Protein AF-A0A2V9RP86-F1 (afdb_monomer_lite)

Radius of gyration: 31.08 Å; chains: 1; bounding box: 49×70×66 Å

Secondary structure (DSSP, 8-state):
--HHHHHHHHHHHHHHTTSSSTTSS------------PPPPP--GGG--EEEPTTSTT-EEEEEES-TTTS--EEEEE--TT---TT---

Structure (mmCIF, N/CA/C/O backbone):
data_AF-A0A2V9RP86-F1
#
_entry.id   AF-A0A2V9RP86-F1
#
loop_
_atom_site.group_PDB
_atom_site.id
_atom_site.type_symbol
_atom_site.label_atom_id
_atom_site.label_alt_id
_atom_site.label_comp_id
_atom_site.label_asym_id
_atom_site.label_entity_id
_atom_site.label_seq_id
_atom_site.pdbx_PDB_ins_code
_atom_site.Cartn_x
_atom_site.Cartn_y
_atom_site.Cartn_z
_atom_site.occupancy
_atom_site.B_iso_or_equiv
_atom_site.auth_seq_id
_atom_site.auth_comp_id
_atom_site.auth_asym_id
_atom_site.auth_atom_id
_atom_site.pdbx_PDB_model_num
ATOM 1 N N . MET A 1 1 ? -33.707 62.083 46.334 1.00 53.31 1 MET A N 1
ATOM 2 C CA . MET A 1 1 ? -33.619 61.174 45.166 1.00 53.31 1 MET A CA 1
ATOM 3 C C . MET A 1 1 ? -32.147 60.871 44.865 1.00 53.31 1 MET A C 1
ATOM 5 O O . MET A 1 1 ? -31.530 61.661 44.176 1.00 53.31 1 MET A O 1
ATOM 9 N N . LYS A 1 2 ? -31.527 59.837 45.462 1.00 57.38 2 LYS A N 1
ATOM 10 C CA . LYS A 1 2 ? -30.098 59.480 45.210 1.00 57.38 2 LYS A CA 1
ATOM 11 C C . LYS A 1 2 ? -29.707 58.032 45.583 1.00 57.38 2 LYS A C 1
ATOM 13 O O . LYS A 1 2 ? -28.633 57.586 45.204 1.00 57.38 2 LYS A O 1
ATOM 18 N N . LYS A 1 3 ? -30.559 57.284 46.304 1.00 56.22 3 LYS A N 1
ATOM 19 C CA . LYS A 1 3 ? -30.281 55.891 46.714 1.00 56.22 3 LYS A CA 1
ATOM 20 C C . LYS A 1 3 ? -30.640 54.867 45.626 1.00 56.22 3 LYS A C 1
ATOM 22 O O . LYS A 1 3 ? -29.860 53.958 45.382 1.00 56.22 3 LYS A O 1
ATOM 27 N N . SER A 1 4 ? -31.739 55.074 44.897 1.00 57.84 4 SER A N 1
ATOM 28 C CA . SER A 1 4 ? -32.176 54.189 43.805 1.00 57.84 4 SER A CA 1
ATOM 29 C C . SER A 1 4 ? -31.207 54.142 42.618 1.00 57.84 4 SER A C 1
ATOM 31 O O . SER A 1 4 ? -31.070 53.096 42.005 1.00 57.84 4 SER A O 1
ATOM 33 N N . SER A 1 5 ? -30.473 55.226 42.338 1.00 58.22 5 SER A N 1
ATOM 34 C CA . SER A 1 5 ? -29.480 55.276 41.251 1.00 58.22 5 SER A CA 1
ATOM 35 C C . SER A 1 5 ? -28.207 54.476 41.560 1.00 58.22 5 SER A C 1
ATOM 37 O O . SER A 1 5 ? -27.640 53.879 40.655 1.00 58.22 5 SER A O 1
ATOM 39 N N . ARG A 1 6 ? -27.794 54.378 42.834 1.00 63.44 6 ARG A N 1
ATOM 40 C CA . ARG A 1 6 ? -26.639 53.555 43.241 1.00 63.44 6 ARG A CA 1
ATOM 41 C C . ARG A 1 6 ? -26.965 52.062 43.244 1.00 63.44 6 ARG A C 1
ATOM 43 O O . ARG A 1 6 ? -26.114 51.261 42.884 1.00 63.44 6 ARG A O 1
ATOM 50 N N . LEU A 1 7 ? -28.203 51.703 43.594 1.00 60.81 7 LEU A N 1
ATOM 51 C CA . LEU A 1 7 ? -28.681 50.324 43.476 1.00 60.81 7 LEU A CA 1
ATOM 52 C C . LEU A 1 7 ? -28.872 49.898 42.013 1.00 60.81 7 LEU A C 1
ATOM 54 O O . LEU A 1 7 ? -28.510 48.779 41.669 1.00 60.81 7 LEU A O 1
ATOM 58 N N . LEU A 1 8 ? -29.352 50.793 41.143 1.00 60.41 8 LEU A N 1
ATOM 59 C CA . LEU A 1 8 ? -29.432 50.529 39.701 1.00 60.41 8 LEU A CA 1
ATOM 60 C C . LEU A 1 8 ? -28.045 50.365 39.066 1.00 60.41 8 LEU A C 1
ATOM 62 O O . LEU A 1 8 ? -27.867 49.508 38.209 1.00 60.41 8 LEU A O 1
ATOM 66 N N . TRP A 1 9 ? -27.052 51.134 39.522 1.00 63.09 9 TRP A N 1
ATOM 67 C CA . TRP A 1 9 ? -25.681 51.039 39.018 1.00 63.09 9 TRP A CA 1
ATOM 68 C C . TRP A 1 9 ? -24.973 49.751 39.468 1.00 63.09 9 TRP A C 1
ATOM 70 O O . TRP A 1 9 ? -24.305 49.107 38.667 1.00 63.09 9 TRP A O 1
ATOM 80 N N . LEU A 1 10 ? -25.182 49.311 40.714 1.00 63.59 10 LEU A N 1
ATOM 81 C CA . LEU A 1 10 ? -24.647 48.034 41.207 1.00 63.59 10 LEU A CA 1
ATOM 82 C C . LEU A 1 10 ? -25.300 46.816 40.532 1.00 63.59 10 LEU A C 1
ATOM 84 O O . LEU A 1 10 ? -24.611 45.837 40.257 1.00 63.59 10 LEU A O 1
ATOM 88 N N . ALA A 1 11 ? -26.595 46.886 40.207 1.00 64.44 11 ALA A N 1
ATOM 89 C CA . ALA A 1 11 ? -27.277 45.827 39.461 1.00 64.44 11 ALA A CA 1
ATOM 90 C C . ALA A 1 11 ? -26.791 45.725 38.001 1.00 64.44 11 ALA A C 1
ATOM 92 O O . ALA A 1 11 ? -26.656 44.623 37.477 1.00 64.44 11 ALA A O 1
ATOM 93 N N . LEU A 1 12 ? -26.468 46.856 37.361 1.00 60.22 12 LEU A N 1
ATOM 94 C CA . LEU A 1 12 ? -25.923 46.895 35.996 1.00 60.22 12 LEU A CA 1
ATOM 95 C C . LEU A 1 12 ? -24.476 46.383 35.914 1.00 60.22 12 LEU A C 1
ATOM 97 O O . LEU A 1 12 ? -24.148 45.649 34.987 1.00 60.22 12 LEU A O 1
ATOM 101 N N . VAL A 1 13 ? -23.630 46.699 36.900 1.00 63.47 13 VAL A N 1
ATOM 102 C CA . VAL A 1 13 ? -22.260 46.153 36.987 1.00 63.47 13 VAL A CA 1
ATOM 103 C C . VAL A 1 13 ? -22.276 44.655 37.325 1.00 63.47 13 VAL A C 1
ATOM 105 O O . VAL A 1 13 ? -21.494 43.893 36.763 1.00 63.47 13 VAL A O 1
ATOM 108 N N . GLY A 1 14 ? -23.203 44.205 38.179 1.00 58.34 14 GLY A N 1
ATOM 109 C CA . GLY A 1 14 ? -23.371 42.782 38.493 1.00 58.34 14 GLY A CA 1
ATOM 110 C C . GLY A 1 14 ? -23.858 41.937 37.309 1.00 58.34 14 GLY A C 1
ATOM 111 O O . GLY A 1 14 ? -23.441 40.791 37.172 1.00 58.34 14 GLY A O 1
ATOM 112 N N . LEU A 1 15 ? -24.691 42.501 36.426 1.00 59.00 15 LEU A N 1
ATOM 113 C CA . LEU A 1 15 ? -25.189 41.804 35.235 1.00 59.00 15 LEU A CA 1
ATOM 114 C C . LEU A 1 15 ? -24.146 41.742 34.101 1.00 59.00 15 LEU A C 1
ATOM 116 O O . LEU A 1 15 ? -24.151 40.787 33.331 1.00 59.00 15 LEU A O 1
ATOM 120 N N . ALA A 1 16 ? -23.222 42.707 34.028 1.00 56.19 16 ALA A N 1
ATOM 121 C CA . ALA A 1 16 ? -22.099 42.673 33.085 1.00 56.19 16 ALA A CA 1
ATOM 122 C C . ALA A 1 16 ? -21.028 41.633 33.477 1.00 56.19 16 ALA A C 1
ATOM 124 O O . ALA A 1 16 ? -20.458 40.979 32.611 1.00 56.19 16 ALA A O 1
ATOM 125 N N . LEU A 1 17 ? -20.815 41.405 34.779 1.00 57.38 17 LEU A N 1
ATOM 126 C CA . LEU A 1 17 ? -19.848 40.423 35.293 1.00 57.38 17 LEU A CA 1
ATOM 127 C C . LEU A 1 17 ? -20.272 38.951 35.127 1.00 57.38 17 LEU A C 1
ATOM 129 O O . LEU A 1 17 ? -19.439 38.067 35.312 1.00 57.38 17 LEU A O 1
ATOM 133 N N . LEU A 1 18 ? -21.530 38.665 34.771 1.00 56.25 18 LEU A N 1
ATOM 134 C CA . LEU A 1 18 ? -22.001 37.295 34.508 1.00 56.25 18 LEU A CA 1
ATOM 135 C C . LEU A 1 18 ? -21.945 36.878 33.026 1.00 56.25 18 LEU A C 1
ATOM 137 O O . LEU A 1 18 ? -22.208 35.716 32.732 1.00 56.25 18 LEU A O 1
ATOM 141 N N . LEU A 1 19 ? -21.608 37.783 32.100 1.00 55.22 19 LEU A N 1
ATOM 142 C CA . LEU A 1 19 ? -21.669 37.533 30.650 1.00 55.22 19 LEU A CA 1
ATOM 143 C C . LEU A 1 19 ? -20.305 37.289 29.973 1.00 55.22 19 LEU A C 1
ATOM 145 O O . LEU A 1 19 ? -20.271 37.035 28.773 1.00 55.22 19 LEU A O 1
ATOM 149 N N . GLU A 1 20 ? -19.189 37.318 30.708 1.00 55.62 20 GLU A N 1
ATOM 150 C CA . GLU A 1 20 ? -17.831 37.250 30.126 1.00 55.62 20 GLU A CA 1
ATOM 151 C C . GLU A 1 20 ? -17.032 35.977 30.480 1.00 55.62 20 GLU A C 1
ATOM 15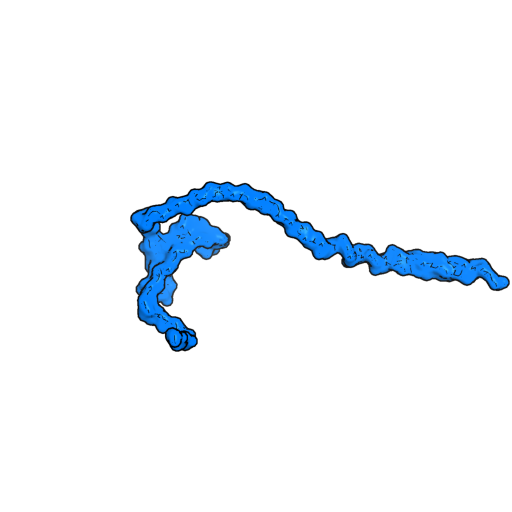3 O O . GLU A 1 20 ? -15.820 35.931 30.282 1.00 55.62 20 GLU A O 1
ATOM 158 N N . ILE A 1 21 ? -17.674 34.908 30.971 1.00 56.88 21 ILE A N 1
ATOM 159 C CA . ILE A 1 21 ? -16.951 33.678 31.368 1.00 56.88 21 ILE A CA 1
ATOM 160 C C . ILE A 1 21 ? -16.722 32.707 30.185 1.00 56.88 21 ILE A C 1
ATOM 162 O O . ILE A 1 21 ? -15.848 31.845 30.252 1.00 56.88 21 ILE A O 1
ATOM 166 N N . ASP A 1 22 ? -17.399 32.877 29.047 1.00 54.78 22 ASP A N 1
ATOM 167 C CA . ASP A 1 22 ? -17.383 31.867 27.973 1.00 54.78 22 ASP A CA 1
ATOM 168 C C . ASP A 1 22 ? -16.308 32.049 26.882 1.00 54.78 22 ASP A C 1
ATOM 170 O O . ASP A 1 22 ? -16.282 31.292 25.910 1.00 54.78 22 ASP A O 1
ATOM 174 N N . PHE A 1 23 ? -15.362 32.987 27.027 1.00 52.53 23 PHE A N 1
ATOM 175 C CA . PHE A 1 23 ? -14.273 33.171 26.051 1.00 52.53 23 PHE A CA 1
ATOM 176 C C . PHE A 1 23 ? -12.874 32.960 26.644 1.00 52.53 23 PHE A C 1
ATOM 178 O O . PHE A 1 23 ? -11.935 33.691 26.352 1.00 52.53 23 PHE A O 1
ATOM 185 N N . SER A 1 24 ? -12.701 31.948 27.496 1.00 48.94 24 SER A N 1
ATOM 186 C CA . SER A 1 24 ? -11.354 31.515 27.906 1.00 48.94 24 SER A CA 1
ATOM 187 C C . SER A 1 24 ? -11.266 30.013 28.202 1.00 48.94 24 SER A C 1
ATOM 189 O O . SER A 1 24 ? -10.600 29.576 29.132 1.00 48.94 24 SER A O 1
ATOM 191 N N . ALA A 1 25 ? -11.956 29.191 27.406 1.00 50.06 25 ALA A N 1
ATOM 192 C CA . ALA A 1 25 ? -11.801 27.728 27.427 1.00 50.06 25 ALA A CA 1
ATOM 193 C C . ALA A 1 25 ? -11.528 27.125 26.034 1.00 50.06 25 ALA A C 1
ATOM 195 O O . ALA A 1 25 ? -11.403 25.912 25.892 1.00 50.06 25 ALA A O 1
ATOM 196 N N . ALA A 1 26 ? -11.378 27.965 25.002 1.00 51.88 26 ALA A N 1
ATOM 197 C CA . ALA A 1 26 ? -10.996 27.543 23.653 1.00 51.88 26 ALA A CA 1
ATOM 198 C C . ALA A 1 26 ? -9.486 27.654 23.388 1.00 51.88 26 ALA A C 1
ATOM 200 O O . ALA A 1 26 ? -9.045 27.491 22.249 1.00 51.88 26 ALA A O 1
ATOM 201 N N . GLN A 1 27 ? -8.661 27.864 24.422 1.00 44.12 27 GLN A N 1
ATOM 202 C CA . GLN A 1 27 ? -7.257 27.493 24.314 1.00 44.12 27 GLN A CA 1
ATOM 203 C C . GLN A 1 27 ? -7.206 25.976 24.431 1.00 44.12 27 GLN A C 1
ATOM 205 O O . GLN A 1 27 ? -7.032 25.413 25.509 1.00 44.12 27 GLN A O 1
ATOM 210 N N . SER A 1 28 ? -7.440 25.325 23.289 1.00 48.56 28 SER A N 1
ATOM 211 C CA . SER A 1 28 ? -7.106 23.929 23.077 1.00 48.56 28 SER A CA 1
ATOM 212 C C . SER A 1 28 ? -5.672 23.763 23.547 1.00 48.56 28 SER A C 1
ATOM 214 O O . SER A 1 28 ? -4.722 24.105 22.841 1.00 48.56 28 SER A O 1
ATOM 216 N N . GLN A 1 29 ? -5.521 23.273 24.774 1.00 47.62 29 GLN A N 1
ATOM 217 C CA . GLN A 1 29 ? -4.317 22.610 25.197 1.00 47.62 29 GLN A CA 1
ATOM 218 C C . GLN A 1 29 ? -4.223 21.430 24.247 1.00 47.62 29 GLN A C 1
ATOM 220 O O . GLN A 1 29 ? -4.798 20.362 24.467 1.00 47.62 29 GLN A O 1
ATOM 225 N N . VAL A 1 30 ? -3.517 21.655 23.140 1.00 49.41 30 VAL A N 1
ATOM 226 C CA . VAL A 1 30 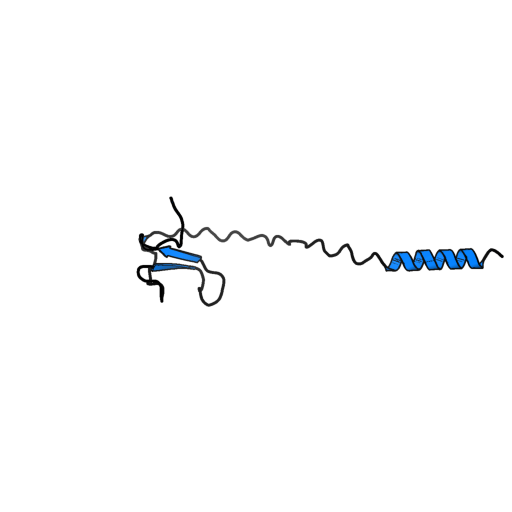? -2.836 20.603 22.419 1.00 49.41 30 VAL A CA 1
ATOM 227 C C . VAL A 1 30 ? -1.863 20.073 23.455 1.00 49.41 30 VAL A C 1
ATOM 229 O O . VAL A 1 30 ? -0.727 20.522 23.576 1.00 49.41 30 VAL A O 1
ATOM 232 N N . THR A 1 31 ? -2.381 19.192 24.307 1.00 44.06 31 THR A N 1
ATOM 233 C CA . THR A 1 31 ? -1.596 18.273 25.092 1.00 44.06 31 THR A CA 1
ATOM 234 C C . THR A 1 31 ? -0.840 17.520 24.023 1.00 44.06 31 THR A C 1
ATOM 236 O O . THR A 1 31 ? -1.347 16.604 23.372 1.00 44.06 31 THR A O 1
ATOM 239 N N . SER A 1 32 ? 0.360 18.012 23.735 1.00 56.84 32 SER A N 1
ATOM 240 C CA . SER A 1 32 ? 1.382 17.269 23.046 1.00 56.84 32 SER A CA 1
ATOM 241 C C . SER A 1 32 ? 1.610 16.074 23.949 1.00 56.84 32 SER A C 1
ATOM 243 O O . SER A 1 32 ? 2.432 16.088 24.862 1.00 56.84 32 SER A O 1
ATOM 245 N N . LYS A 1 33 ? 0.790 15.035 23.741 1.00 61.47 33 LYS A N 1
ATOM 246 C CA . LYS A 1 33 ? 1.103 13.686 24.164 1.00 61.47 33 LYS A CA 1
ATOM 247 C C . LYS A 1 33 ? 2.532 13.519 23.703 1.00 61.47 33 LYS A C 1
ATOM 249 O O . LYS A 1 33 ? 2.785 13.544 22.499 1.00 61.47 33 LYS A O 1
ATOM 254 N N . SER A 1 34 ? 3.448 13.490 24.665 1.00 57.88 34 SER A N 1
ATOM 255 C CA . SER A 1 34 ? 4.823 13.087 24.454 1.00 57.88 34 SER A CA 1
ATOM 256 C C . SER A 1 34 ? 4.727 11.802 23.650 1.00 57.88 34 SER A C 1
ATOM 258 O O . SER A 1 34 ? 4.294 10.765 24.156 1.00 57.88 34 SER A O 1
ATOM 260 N N . VAL A 1 35 ? 4.968 11.909 22.342 1.00 62.69 35 VAL A N 1
ATOM 261 C CA . VAL A 1 35 ? 5.021 10.750 21.474 1.00 62.69 35 VAL A CA 1
ATOM 262 C C . VAL A 1 35 ? 6.300 10.085 21.918 1.00 62.69 35 VAL A C 1
ATOM 264 O O . VAL A 1 35 ? 7.387 10.496 21.512 1.00 62.69 35 VAL A O 1
ATOM 267 N N . THR A 1 36 ? 6.176 9.111 22.819 1.00 62.56 36 THR A N 1
ATOM 268 C CA . THR A 1 36 ? 7.230 8.145 23.082 1.00 62.56 36 THR A CA 1
ATOM 269 C C . THR A 1 36 ? 7.664 7.659 21.710 1.00 62.56 36 THR A C 1
ATOM 271 O O . THR A 1 36 ? 6.896 6.980 21.022 1.00 62.56 36 THR A O 1
ATOM 274 N N . LYS A 1 37 ? 8.827 8.135 21.250 1.00 66.00 37 LYS A N 1
ATOM 275 C CA . LYS A 1 37 ? 9.324 7.841 19.911 1.00 66.00 37 LYS A CA 1
ATOM 276 C C . LYS A 1 37 ? 9.503 6.336 19.867 1.00 66.00 37 LYS A C 1
ATOM 278 O O . LYS A 1 37 ? 10.426 5.804 20.478 1.00 66.00 37 LYS A O 1
ATOM 283 N N . LYS A 1 38 ? 8.570 5.647 19.207 1.00 72.75 38 LYS A N 1
ATOM 284 C CA . LYS A 1 38 ? 8.732 4.227 18.918 1.00 72.75 38 LYS A CA 1
ATOM 285 C C . LYS A 1 38 ? 10.062 4.081 18.175 1.00 72.75 38 LYS A C 1
ATOM 287 O O . LYS A 1 38 ? 10.378 4.957 17.361 1.00 72.75 38 LYS A O 1
ATOM 292 N N . PRO A 1 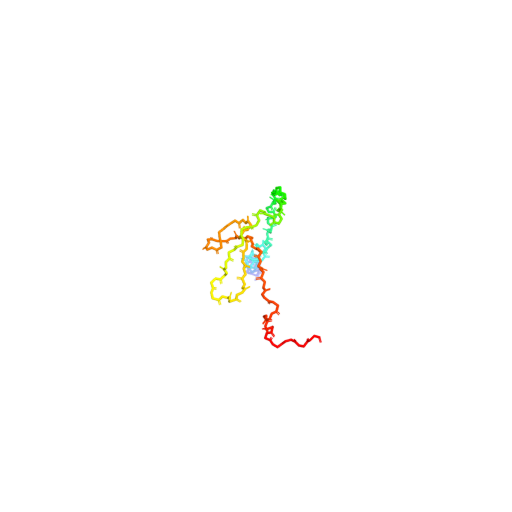39 ? 10.850 3.036 18.471 1.00 79.06 39 PRO A N 1
ATOM 293 C CA . PRO A 1 39 ? 12.094 2.804 17.757 1.00 79.06 39 PRO A CA 1
ATOM 294 C C . PRO A 1 39 ? 11.808 2.793 16.254 1.00 79.06 39 PRO A C 1
ATOM 296 O O . PRO A 1 39 ? 10.798 2.238 15.811 1.00 79.06 39 PRO A O 1
ATOM 299 N N . ALA A 1 40 ? 12.660 3.464 15.480 1.00 81.12 40 ALA A N 1
ATOM 300 C CA . ALA A 1 40 ? 12.532 3.474 14.032 1.00 81.12 40 ALA A CA 1
ATOM 301 C C . ALA A 1 40 ? 12.695 2.039 13.515 1.00 81.12 40 ALA A C 1
ATOM 303 O O . ALA A 1 40 ? 13.672 1.369 13.843 1.00 81.12 40 ALA A O 1
ATOM 304 N N . ILE A 1 41 ? 11.728 1.568 12.727 1.00 83.81 41 ILE A N 1
ATOM 305 C CA . ILE A 1 41 ? 11.786 0.245 12.104 1.00 83.81 41 ILE A CA 1
ATOM 306 C C . ILE A 1 41 ? 12.421 0.418 10.728 1.00 83.81 41 ILE A C 1
ATOM 308 O O . ILE A 1 41 ? 11.880 1.130 9.879 1.00 83.81 41 ILE A O 1
ATOM 312 N N . LEU A 1 42 ? 13.568 -0.224 10.525 1.00 87.00 42 LEU A N 1
ATOM 313 C CA . LEU A 1 42 ? 14.244 -0.284 9.236 1.00 87.00 42 LEU A CA 1
ATOM 314 C C . LEU A 1 42 ? 13.801 -1.557 8.511 1.00 87.00 42 LEU A C 1
ATOM 316 O O . LEU A 1 42 ? 13.845 -2.635 9.090 1.00 87.00 42 LEU A O 1
ATOM 320 N N . TRP A 1 43 ? 13.363 -1.411 7.262 1.00 85.81 43 TRP A N 1
ATOM 321 C CA . TRP A 1 43 ? 12.897 -2.516 6.425 1.00 85.81 43 TRP A CA 1
ATOM 322 C C . TRP A 1 43 ? 13.895 -2.769 5.307 1.00 85.81 43 TRP A C 1
ATOM 324 O O . TRP A 1 43 ? 14.226 -1.847 4.553 1.00 85.81 43 TRP A O 1
ATOM 334 N N . VAL A 1 44 ? 14.344 -4.014 5.167 1.00 91.31 44 VAL A N 1
ATOM 335 C CA . VAL A 1 44 ? 15.182 -4.413 4.033 1.00 91.31 44 VAL A CA 1
ATOM 336 C C . VAL A 1 44 ? 14.269 -4.761 2.847 1.00 91.31 44 VAL A C 1
ATOM 338 O O . VAL A 1 44 ? 13.240 -5.407 3.045 1.00 91.31 44 VAL A O 1
ATOM 341 N N . PRO A 1 45 ? 14.602 -4.391 1.592 1.00 87.81 45 PRO A N 1
ATOM 342 C CA . PRO A 1 45 ? 13.725 -4.638 0.440 1.00 87.81 45 PRO A CA 1
ATOM 343 C C . PRO A 1 45 ? 13.279 -6.096 0.264 1.00 87.81 45 PRO A C 1
ATOM 345 O O . PRO A 1 45 ? 12.172 -6.342 -0.210 1.00 87.81 45 PRO A O 1
ATOM 348 N N . ALA A 1 46 ? 14.120 -7.054 0.665 1.00 90.56 46 ALA A N 1
ATOM 349 C CA . ALA A 1 46 ? 13.833 -8.486 0.594 1.00 90.56 46 ALA A CA 1
ATOM 350 C C . ALA A 1 46 ? 12.741 -8.950 1.579 1.00 90.56 46 ALA A C 1
ATOM 352 O O . ALA A 1 46 ? 12.127 -9.992 1.367 1.00 90.56 46 ALA A O 1
ATOM 353 N N . GLU A 1 47 ? 12.477 -8.185 2.637 1.00 89.38 47 GLU A N 1
ATOM 354 C CA . GLU A 1 47 ? 11.484 -8.514 3.667 1.00 89.38 47 GLU A CA 1
ATOM 355 C C . GLU A 1 47 ? 10.072 -8.040 3.284 1.00 89.38 47 GLU A C 1
ATOM 357 O O . GLU A 1 47 ? 9.080 -8.420 3.913 1.00 89.38 47 GLU A O 1
ATOM 362 N N . LEU A 1 48 ? 9.960 -7.214 2.238 1.00 91.81 48 LEU A N 1
ATOM 363 C CA . LEU A 1 48 ? 8.697 -6.635 1.797 1.00 91.81 48 LEU A CA 1
ATOM 364 C C . LEU A 1 48 ? 7.841 -7.664 1.055 1.00 91.81 48 LEU A C 1
ATOM 366 O O . LEU A 1 48 ? 8.184 -8.147 -0.026 1.00 91.81 48 LEU A O 1
ATOM 370 N N . LYS A 1 49 ? 6.658 -7.937 1.607 1.00 92.62 49 LYS A N 1
ATOM 371 C CA . LYS A 1 49 ? 5.662 -8.823 0.999 1.00 92.62 49 LYS A CA 1
ATOM 372 C C . LYS A 1 49 ? 4.769 -8.044 0.043 1.00 92.62 49 LYS A C 1
ATOM 374 O O . LYS A 1 49 ? 3.783 -7.438 0.453 1.00 92.62 49 LYS A O 1
ATOM 379 N N . TRP A 1 50 ? 5.124 -8.073 -1.237 1.00 93.31 50 TRP A N 1
ATOM 380 C CA . TRP A 1 50 ? 4.348 -7.435 -2.295 1.00 93.31 50 TRP A CA 1
ATOM 381 C C . TRP A 1 50 ? 3.147 -8.289 -2.694 1.00 93.31 50 TRP A C 1
ATOM 383 O O . TRP A 1 50 ? 3.295 -9.418 -3.155 1.00 93.31 50 TRP A O 1
ATOM 393 N N . THR A 1 51 ? 1.960 -7.714 -2.571 1.00 93.88 51 THR A N 1
ATOM 394 C CA . THR A 1 51 ? 0.684 -8.304 -2.988 1.00 93.88 51 THR A CA 1
ATOM 395 C C . THR A 1 51 ? 0.032 -7.416 -4.037 1.00 93.88 51 THR A C 1
ATOM 397 O O . THR A 1 51 ? 0.282 -6.211 -4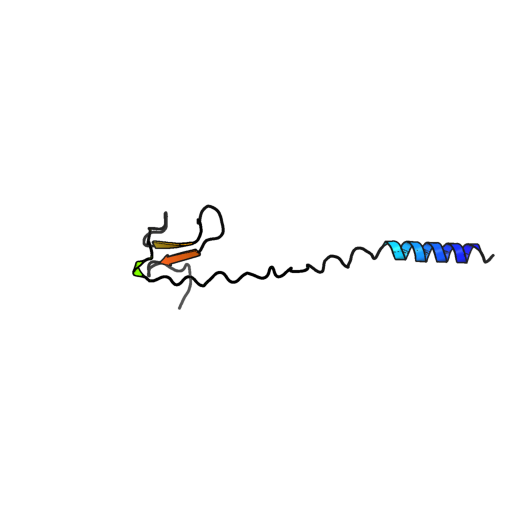.071 1.00 93.88 51 THR A O 1
ATOM 400 N N . ASP A 1 52 ? -0.762 -7.994 -4.932 1.00 92.94 52 ASP A N 1
ATOM 401 C CA . ASP A 1 52 ? -1.482 -7.207 -5.933 1.00 92.94 52 ASP A CA 1
ATOM 402 C C . ASP A 1 52 ? -2.597 -6.390 -5.271 1.00 92.94 52 ASP A C 1
ATOM 404 O O . ASP A 1 52 ? -3.290 -6.868 -4.370 1.00 92.94 52 ASP A O 1
ATOM 408 N N . ILE A 1 53 ? -2.760 -5.138 -5.706 1.00 89.50 53 ILE A N 1
ATOM 409 C CA . ILE A 1 53 ? -3.853 -4.291 -5.226 1.00 89.50 53 ILE A CA 1
ATOM 410 C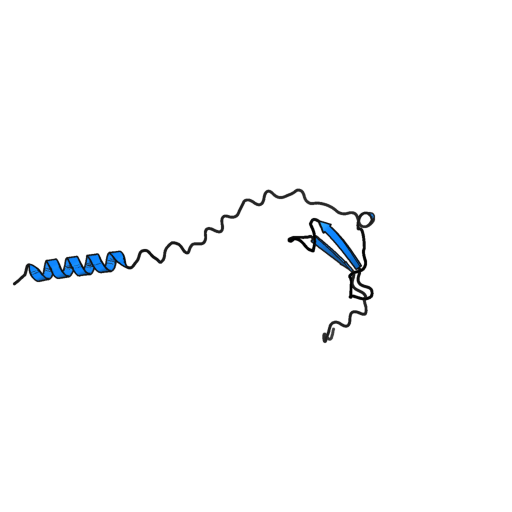 C . ILE A 1 53 ? -5.118 -4.658 -6.013 1.00 89.50 53 ILE A C 1
ATOM 412 O O . ILE A 1 53 ? -5.103 -4.588 -7.249 1.00 89.50 53 ILE A O 1
ATOM 416 N N . PRO A 1 54 ? -6.228 -5.014 -5.341 1.00 86.06 54 PRO A N 1
ATOM 417 C CA . PRO A 1 54 ? -7.470 -5.324 -6.034 1.00 86.06 54 PRO A CA 1
ATOM 418 C C . PRO A 1 54 ? -7.941 -4.112 -6.845 1.00 86.06 54 PRO A C 1
ATOM 420 O O . PRO A 1 54 ? -7.829 -2.969 -6.407 1.00 86.06 54 PRO A O 1
ATOM 423 N N . ASN A 1 55 ? -8.474 -4.363 -8.041 1.00 83.12 55 ASN A N 1
ATOM 424 C CA . ASN A 1 55 ? -8.997 -3.348 -8.966 1.00 83.12 55 ASN A CA 1
ATOM 425 C C . ASN A 1 55 ? -7.969 -2.347 -9.535 1.00 83.12 55 ASN A C 1
ATOM 427 O O . ASN A 1 55 ? -8.361 -1.433 -10.259 1.00 83.12 55 ASN A O 1
ATOM 431 N N . VAL A 1 56 ? -6.663 -2.520 -9.287 1.00 83.81 56 VAL A N 1
ATOM 432 C CA . VAL A 1 56 ? -5.612 -1.674 -9.879 1.00 83.81 56 VAL A CA 1
ATOM 433 C C . VAL A 1 56 ? -4.596 -2.540 -10.623 1.00 83.81 56 VAL A C 1
ATOM 435 O O . VAL A 1 56 ? -3.634 -3.053 -10.053 1.00 83.81 56 VAL A O 1
ATOM 438 N N . LYS A 1 57 ? -4.803 -2.700 -11.935 1.00 83.62 57 LYS A N 1
ATOM 439 C CA . LYS A 1 57 ? -3.959 -3.554 -12.782 1.00 83.62 57 LYS A CA 1
ATOM 440 C C . LYS A 1 57 ? -2.496 -3.099 -12.743 1.00 83.62 57 LYS A C 1
ATOM 442 O O . LYS A 1 57 ? -2.186 -1.945 -13.025 1.00 83.62 57 LYS A O 1
ATOM 447 N N . GLY A 1 58 ? -1.600 -4.030 -12.416 1.00 85.31 58 GLY A N 1
ATOM 448 C CA . GLY A 1 58 ? -0.155 -3.795 -12.377 1.00 85.31 58 GLY A CA 1
ATOM 449 C C . GLY A 1 58 ? 0.346 -3.028 -11.150 1.00 85.31 58 GLY A C 1
ATOM 450 O O . GLY A 1 58 ? 1.550 -2.792 -11.054 1.00 85.31 58 GLY A O 1
ATOM 451 N N . ALA A 1 59 ? -0.531 -2.650 -10.213 1.00 90.44 59 ALA A N 1
ATOM 452 C CA . ALA A 1 59 ? -0.113 -2.068 -8.946 1.00 90.44 59 ALA A CA 1
ATOM 453 C C . ALA A 1 59 ? 0.071 -3.147 -7.876 1.00 90.44 59 ALA A C 1
ATOM 455 O O . ALA A 1 59 ? -0.731 -4.074 -7.750 1.00 90.44 59 ALA A O 1
ATOM 456 N N . LYS A 1 60 ? 1.125 -2.991 -7.078 1.00 93.25 60 LYS A N 1
ATOM 457 C CA . LYS A 1 60 ? 1.425 -3.867 -5.944 1.00 93.25 60 LYS A CA 1
ATOM 458 C C . LYS A 1 60 ? 1.538 -3.047 -4.671 1.00 93.25 60 LYS A C 1
ATOM 460 O O . LYS A 1 60 ? 1.968 -1.896 -4.719 1.00 93.25 60 LYS A O 1
ATOM 465 N N . GLN A 1 61 ? 1.207 -3.646 -3.539 1.00 93.69 61 GLN A N 1
ATOM 466 C CA . GLN A 1 61 ? 1.378 -3.050 -2.222 1.00 93.69 61 GLN A CA 1
ATOM 467 C C . GLN A 1 61 ? 2.154 -3.962 -1.278 1.00 93.69 61 GLN A C 1
ATOM 469 O O . GLN A 1 61 ? 2.016 -5.183 -1.343 1.00 93.69 61 GLN A O 1
ATOM 474 N N . ALA A 1 62 ? 2.932 -3.368 -0.380 1.00 94.75 62 ALA A N 1
ATOM 475 C CA . ALA A 1 62 ? 3.587 -4.056 0.725 1.00 94.75 62 ALA A CA 1
ATOM 476 C C . ALA A 1 62 ? 3.218 -3.367 2.041 1.00 94.75 62 ALA A C 1
ATOM 478 O O . ALA A 1 62 ? 3.554 -2.201 2.252 1.00 94.75 62 ALA A O 1
ATOM 479 N N . ILE A 1 63 ? 2.498 -4.079 2.910 1.00 93.00 63 ILE A N 1
ATOM 480 C CA . ILE A 1 63 ? 2.080 -3.572 4.222 1.00 93.00 63 ILE A CA 1
ATOM 481 C C . ILE A 1 63 ? 3.288 -3.622 5.160 1.00 93.00 63 ILE A C 1
ATOM 483 O O . ILE A 1 63 ? 3.910 -4.671 5.313 1.00 93.00 63 ILE A O 1
ATOM 487 N N . LEU A 1 64 ? 3.606 -2.489 5.783 1.00 92.44 64 LEU A N 1
ATOM 488 C CA . LEU A 1 64 ? 4.708 -2.349 6.735 1.00 92.44 64 LEU A CA 1
ATOM 489 C C . LEU A 1 64 ? 4.223 -2.596 8.163 1.00 92.44 64 LEU A C 1
ATOM 491 O O . LEU A 1 64 ? 4.826 -3.341 8.924 1.00 92.44 64 LEU A O 1
ATOM 495 N N . TRP A 1 65 ? 3.116 -1.967 8.546 1.00 90.25 65 TRP A N 1
ATOM 496 C CA . TRP A 1 65 ? 2.554 -2.089 9.887 1.00 90.25 65 TRP A CA 1
ATOM 497 C C . TRP A 1 65 ? 1.068 -1.742 9.879 1.00 90.25 65 TRP A C 1
ATOM 499 O O . TRP A 1 65 ? 0.601 -1.003 9.013 1.00 90.25 65 TRP A O 1
ATOM 509 N N . GLY A 1 66 ? 0.344 -2.234 10.884 1.00 90.88 66 GLY A N 1
ATOM 510 C CA . GLY A 1 66 ? -1.096 -2.017 11.018 1.00 90.88 66 GLY A CA 1
ATOM 511 C C . GLY A 1 66 ? -1.934 -2.887 10.079 1.00 90.88 66 GLY A C 1
ATOM 512 O O . GLY A 1 66 ? -1.427 -3.787 9.413 1.00 90.88 66 GLY A O 1
ATOM 513 N N . ASP A 1 67 ? -3.237 -2.616 10.062 1.00 89.44 67 ASP A N 1
ATOM 514 C CA . ASP A 1 67 ? -4.215 -3.280 9.200 1.00 89.44 67 ASP A CA 1
ATOM 515 C C . ASP A 1 67 ? -4.937 -2.209 8.365 1.00 89.44 67 ASP A C 1
ATOM 517 O O . ASP A 1 67 ? -5.623 -1.358 8.948 1.00 89.44 67 ASP A O 1
ATOM 521 N N . PRO A 1 68 ? -4.811 -2.243 7.025 1.00 87.31 68 PRO A N 1
ATOM 522 C CA . PRO A 1 68 ? -5.475 -1.299 6.131 1.00 87.31 68 PRO A CA 1
ATOM 523 C C . PRO A 1 68 ? -6.992 -1.192 6.312 1.00 87.31 68 PRO A C 1
ATOM 525 O O . PRO A 1 68 ? -7.563 -0.147 6.012 1.00 87.31 68 PRO A O 1
ATOM 528 N N . ASN A 1 69 ? -7.643 -2.237 6.829 1.00 89.69 69 ASN A N 1
ATOM 529 C CA . ASN A 1 69 ? -9.095 -2.275 7.009 1.00 89.69 69 ASN A CA 1
ATOM 530 C C . ASN A 1 69 ? -9.557 -1.802 8.394 1.00 89.69 69 ASN A C 1
ATOM 532 O O . ASN A 1 69 ? -10.753 -1.601 8.595 1.00 89.69 69 ASN A O 1
ATOM 536 N N . LYS A 1 70 ? -8.646 -1.665 9.369 1.00 91.62 70 LYS A N 1
ATOM 537 C CA . LYS A 1 70 ? -9.009 -1.394 10.776 1.00 91.62 70 LYS A CA 1
ATOM 538 C C . LYS A 1 70 ? -8.521 -0.051 11.303 1.00 91.62 70 LYS A C 1
ATOM 540 O O . LYS A 1 70 ? -8.972 0.365 12.367 1.00 91.62 70 LYS A O 1
ATOM 545 N N . GLY A 1 71 ? -7.616 0.635 10.605 1.00 87.31 71 GLY A N 1
ATOM 546 C CA . GLY A 1 71 ? -7.183 1.967 11.020 1.00 87.31 71 GLY A CA 1
ATOM 547 C C . GLY A 1 71 ? -5.809 2.364 10.500 1.00 87.31 71 GLY A C 1
ATOM 548 O O . GLY A 1 71 ? -5.434 2.042 9.374 1.00 87.31 71 GLY A O 1
ATOM 549 N N . ALA A 1 72 ? -5.068 3.111 11.323 1.00 91.62 72 ALA A N 1
ATOM 550 C CA . ALA A 1 72 ? -3.750 3.621 10.967 1.00 91.62 72 ALA A CA 1
ATOM 551 C C . ALA A 1 72 ? -2.804 2.478 10.572 1.00 91.62 72 ALA A C 1
ATOM 553 O O . ALA A 1 72 ? -2.617 1.515 11.320 1.00 91.62 72 ALA A O 1
ATOM 554 N N . HIS A 1 73 ? -2.197 2.616 9.399 1.00 93.25 73 HIS A N 1
ATOM 555 C CA . HIS A 1 73 ? -1.293 1.633 8.824 1.00 93.25 73 HIS A CA 1
ATOM 556 C C . HIS A 1 73 ? -0.238 2.325 7.957 1.00 93.25 73 HIS A C 1
ATOM 558 O O . HIS A 1 73 ? -0.416 3.465 7.521 1.00 93.25 73 HIS A O 1
ATOM 564 N N . GLY A 1 74 ? 0.860 1.618 7.705 1.00 91.44 74 GLY A N 1
ATOM 565 C CA . GLY A 1 74 ? 1.900 2.018 6.764 1.00 91.44 74 GLY A CA 1
ATOM 566 C C . GLY A 1 74 ? 1.985 1.020 5.621 1.00 91.44 74 GLY A C 1
ATOM 567 O O . GLY A 1 74 ? 1.990 -0.188 5.853 1.00 91.44 74 GLY A O 1
ATOM 568 N N . VAL A 1 75 ? 2.064 1.516 4.388 1.00 93.94 75 VAL A N 1
ATOM 569 C CA . VAL A 1 75 ? 2.107 0.688 3.179 1.00 93.94 75 VAL A CA 1
ATOM 570 C C . VAL A 1 75 ? 3.002 1.332 2.123 1.00 93.94 75 VAL A C 1
ATOM 572 O O . VAL A 1 75 ? 2.972 2.548 1.933 1.00 93.94 75 VAL A O 1
ATOM 575 N N . PHE A 1 76 ? 3.788 0.523 1.416 1.00 93.56 76 PHE A N 1
ATOM 576 C CA . PHE A 1 76 ? 4.419 0.929 0.164 1.00 93.56 76 PHE A CA 1
ATOM 577 C C . PHE A 1 76 ? 3.546 0.531 -1.014 1.00 93.56 76 PHE A C 1
ATOM 579 O O . PHE A 1 76 ? 3.025 -0.580 -1.051 1.00 93.56 76 PHE A O 1
ATOM 586 N N . VAL A 1 77 ? 3.431 1.416 -2.002 1.00 92.19 77 VAL A N 1
ATOM 587 C CA . VAL A 1 77 ? 2.651 1.173 -3.216 1.00 92.19 77 VAL A CA 1
ATOM 588 C C . VAL A 1 77 ? 3.560 1.317 -4.429 1.00 92.19 77 VAL A C 1
ATOM 590 O O . VAL A 1 77 ? 4.148 2.372 -4.659 1.00 92.19 77 VAL A O 1
ATOM 593 N N . LYS A 1 78 ? 3.656 0.252 -5.222 1.00 90.62 78 LYS A N 1
ATOM 594 C CA . LYS A 1 78 ? 4.332 0.239 -6.516 1.00 90.62 78 LYS A CA 1
ATOM 595 C C . LYS A 1 78 ? 3.296 0.439 -7.607 1.00 90.62 78 LYS A C 1
ATOM 597 O O . LYS A 1 78 ? 2.334 -0.322 -7.704 1.00 90.62 78 LYS A O 1
ATOM 602 N N . LEU A 1 79 ? 3.508 1.458 -8.427 1.00 87.44 79 LEU A N 1
ATOM 603 C CA . LEU A 1 79 ? 2.606 1.839 -9.505 1.00 87.44 79 LEU A CA 1
ATOM 604 C C . LEU A 1 79 ? 3.228 1.505 -10.860 1.00 87.44 79 LEU A C 1
ATOM 606 O O . LEU A 1 79 ? 4.440 1.665 -11.015 1.00 87.44 79 LEU A O 1
ATOM 610 N N . PRO A 1 80 ? 2.430 1.043 -11.836 1.00 83.81 80 PRO A N 1
ATOM 611 C CA . PRO A 1 80 ? 2.926 0.839 -13.187 1.00 83.81 80 PRO A CA 1
ATOM 612 C C . PRO A 1 80 ? 3.281 2.190 -13.819 1.00 83.81 80 PRO A C 1
ATOM 614 O O . PRO A 1 80 ? 2.597 3.189 -13.589 1.00 83.81 80 PRO A O 1
ATOM 617 N N . ALA A 1 81 ? 4.337 2.206 -14.637 1.00 74.38 81 ALA A N 1
ATOM 618 C CA . ALA A 1 81 ? 4.809 3.410 -15.326 1.00 74.38 81 ALA A CA 1
ATOM 619 C C . ALA A 1 81 ? 3.727 4.028 -16.231 1.00 74.38 81 ALA A C 1
ATOM 621 O O . ALA A 1 81 ? 3.644 5.242 -16.368 1.00 74.38 81 ALA A O 1
ATOM 622 N N . GLU A 1 82 ? 2.841 3.194 -16.780 1.00 66.25 82 GLU A N 1
ATOM 623 C CA . GLU A 1 82 ? 1.736 3.609 -17.649 1.00 66.25 82 GLU A CA 1
ATOM 624 C C . GLU A 1 82 ? 0.483 4.054 -16.891 1.00 66.25 82 GLU A C 1
ATOM 626 O O . GLU A 1 82 ? -0.602 4.146 -17.474 1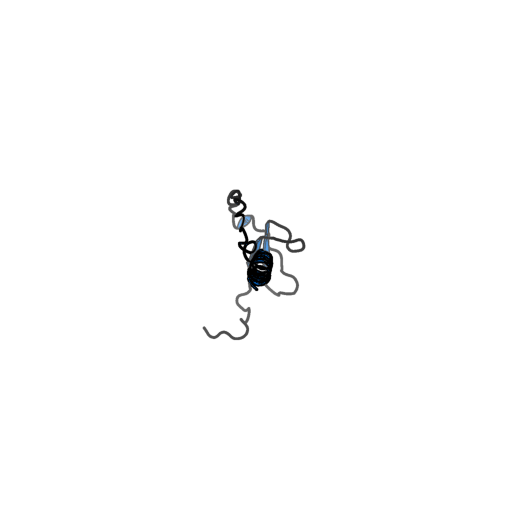.00 66.25 82 GLU A O 1
ATOM 631 N N . ARG A 1 83 ? 0.585 4.347 -15.588 1.00 63.62 83 ARG A N 1
ATOM 632 C CA . ARG A 1 83 ? -0.493 5.063 -14.912 1.00 63.62 83 ARG A CA 1
ATOM 633 C C . ARG A 1 83 ? -0.586 6.431 -15.586 1.00 63.62 83 ARG A C 1
ATOM 635 O O . ARG A 1 83 ? 0.138 7.346 -15.205 1.00 63.62 83 ARG A O 1
ATOM 642 N N . LYS A 1 84 ? -1.481 6.562 -16.573 1.00 60.69 84 LYS A N 1
ATOM 643 C CA . LYS A 1 84 ? -1.925 7.847 -17.108 1.00 60.69 84 LYS A CA 1
ATOM 644 C C . LYS A 1 84 ? -2.339 8.672 -15.898 1.00 60.69 84 LYS A C 1
ATOM 646 O O . LYS A 1 84 ? -3.409 8.457 -15.330 1.00 60.69 84 LYS A O 1
ATOM 651 N N . LEU A 1 85 ? -1.447 9.547 -15.443 1.00 60.66 85 LEU A N 1
ATOM 652 C CA . LEU A 1 85 ? -1.810 10.624 -14.548 1.00 60.66 85 LEU A CA 1
ATOM 653 C C . LEU A 1 85 ? -2.867 11.374 -15.336 1.00 60.66 85 LEU A C 1
ATOM 655 O O . LEU A 1 85 ? -2.578 11.893 -16.412 1.00 60.66 85 LEU A O 1
ATOM 659 N N . LEU A 1 86 ? -4.107 11.287 -14.878 1.00 58.75 86 LEU A N 1
ATOM 660 C CA . LEU A 1 86 ? -5.226 11.994 -15.466 1.00 58.75 86 LEU A CA 1
ATOM 661 C C . LEU A 1 86 ? -4.799 13.469 -15.620 1.00 58.75 86 LEU A C 1
ATOM 663 O O . LEU A 1 86 ? -4.668 14.169 -14.623 1.00 58.75 86 LEU A O 1
ATOM 667 N N . ASN A 1 87 ? -4.488 13.894 -16.850 1.00 55.00 87 ASN A N 1
ATOM 668 C CA . ASN A 1 87 ? -4.094 15.251 -17.247 1.00 55.00 87 ASN A CA 1
ATOM 669 C C . ASN A 1 87 ? -2.952 15.935 -16.455 1.00 55.00 87 ASN A C 1
ATOM 671 O O . ASN A 1 87 ? -3.187 16.943 -15.788 1.00 55.00 87 ASN A O 1
ATOM 675 N N . ARG A 1 88 ? -1.689 15.510 -16.611 1.00 58.06 88 ARG A N 1
ATOM 676 C CA . ARG A 1 88 ? -0.544 16.403 -16.319 1.00 58.06 88 ARG A CA 1
ATOM 677 C C . ARG A 1 88 ? 0.486 16.412 -17.456 1.00 58.06 88 ARG A C 1
ATOM 679 O O . ARG A 1 88 ? 1.095 15.368 -17.683 1.00 58.06 88 ARG A O 1
ATOM 686 N N . PRO A 1 89 ? 0.688 17.541 -18.166 1.00 52.38 89 PRO A N 1
ATOM 687 C CA . PRO A 1 89 ? 1.877 17.712 -18.994 1.00 52.38 89 PRO A CA 1
ATOM 688 C C . PRO A 1 89 ? 3.120 17.825 -18.093 1.00 52.38 89 PRO A C 1
ATOM 690 O O . PRO A 1 89 ? 3.026 18.367 -16.988 1.00 52.38 89 PRO A O 1
ATOM 693 N N . LEU A 1 90 ? 4.227 17.235 -18.558 1.00 61.59 90 LEU A N 1
ATOM 694 C CA . LEU A 1 90 ? 5.561 17.315 -17.947 1.00 61.59 90 LEU A CA 1
ATOM 695 C C . LEU A 1 90 ? 6.091 18.751 -17.952 1.00 61.59 90 LEU A C 1
ATOM 697 O O . LEU A 1 90 ? 5.817 19.462 -18.945 1.00 61.59 90 LEU A O 1
#

Foldseek 3Di:
DPPVVVVVVVVVVVVVVVPPPPPPPPPPPPVPPPPPPDPDDDDDPVNFDWDDDPPAPPKTKGWDDDDPVPDDTDMDIDHDPPPPPPDDDD

pLDDT: mean 72.61, std 16.55, range [44.06, 94.75]

Sequence (90 aa):
MKKSSRLLWLALVGLALLLEIDFSAAQSQVTSKSVTKKPAILWVPAELKWTDIPNVKGAKQAILWGDPNKGAHGVFVKLPAERKLLNRPL